Protein AF-A0A524KGW3-F1 (afdb_monomer_lite)

Sequence (129 aa):
MPQEPEKFFSSSSLRAGFALCMALAAAGCMTAKLEETRSLSTQITLDEGVVLLAKPQVEGSTTEDDFLDCVGERMTRQSGIRVHGNNAFQDALFPWFEPSTAPQRAEGVTLLLERELVRQRIEESGVRY

pLDDT: mean 80.19, std 13.13, range [37.78, 93.94]

Radius of gyration: 28.84 Å; chains: 1; bounding box: 94×55×36 Å

Foldseek 3Di:
DDDDDDDCPDPVVVVVVVVVVVVVVVVPDDDDDDDDDDDDPDDADLLAAAEDEDQQDPDDDPVVQVVRVVVQVVCCVPVVHHYDRHVVLPVLQPPCCPSVRRDNDPVSVVVVCPDPVNVVSCVVVRYDD

Secondary structure (DSSP, 8-state):
---PPP----HHHHHHHHHHHHHHHHTT--PPP--------PPPPTT-EEE-PPPP-SS--THHHHHHHHHHHHHHHHH--EEE-HHHHHHHTTTTTSTTTS-SSHHHHHHHHTSHHHHHHHHHHTB--

Structure (mmCIF, N/CA/C/O backbone):
data_AF-A0A524KGW3-F1
#
_entry.id   AF-A0A524KGW3-F1
#
loop_
_atom_site.group_PDB
_atom_site.id
_atom_site.type_symbol
_atom_site.label_atom_id
_atom_site.label_alt_id
_atom_site.label_comp_id
_atom_site.label_asym_id
_atom_site.label_entity_id
_atom_site.label_seq_id
_atom_site.pdbx_PDB_ins_code
_atom_site.Cartn_x
_atom_site.Cartn_y
_atom_site.Cartn_z
_atom_site.occupancy
_atom_site.B_iso_or_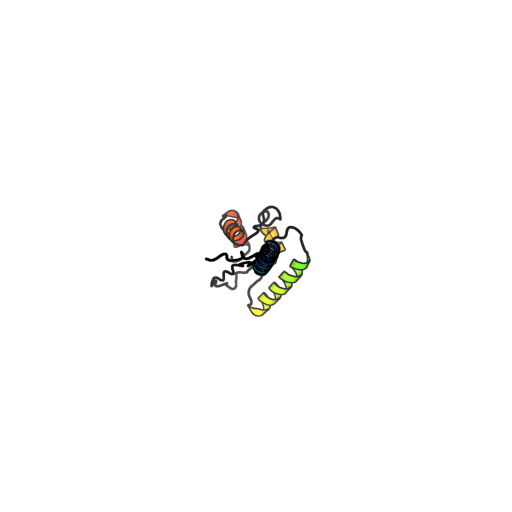equiv
_atom_site.auth_seq_id
_atom_site.auth_comp_id
_atom_site.auth_asym_id
_atom_site.auth_atom_id
_atom_site.pdbx_PDB_model_num
ATOM 1 N N . MET A 1 1 ? 79.164 40.312 -12.160 1.00 37.78 1 MET A N 1
ATOM 2 C CA . MET A 1 1 ? 77.929 40.317 -12.972 1.00 37.78 1 MET A CA 1
ATOM 3 C C . MET A 1 1 ? 77.373 38.898 -13.001 1.00 37.78 1 MET A C 1
ATOM 5 O O . MET A 1 1 ? 78.188 37.984 -13.042 1.00 37.78 1 MET A O 1
ATOM 9 N N . PRO A 1 2 ? 76.050 38.721 -12.865 1.00 47.31 2 PRO A N 1
ATOM 10 C CA . PRO A 1 2 ? 75.408 37.458 -12.501 1.00 47.31 2 PRO A CA 1
ATOM 11 C C . PRO A 1 2 ? 74.967 36.664 -13.736 1.00 47.31 2 PRO A C 1
ATOM 13 O O . PRO A 1 2 ? 74.608 37.280 -14.733 1.00 47.31 2 PRO A O 1
ATOM 16 N N . GLN A 1 3 ? 74.922 35.333 -13.643 1.00 45.31 3 GLN A N 1
ATOM 17 C CA . GLN A 1 3 ? 73.970 34.492 -14.384 1.00 45.31 3 GLN A CA 1
ATOM 18 C C . GLN A 1 3 ? 73.589 33.298 -13.492 1.00 45.31 3 GLN A C 1
ATOM 20 O O . GLN A 1 3 ? 74.451 32.514 -13.097 1.00 45.31 3 GLN A O 1
ATOM 25 N N . GLU A 1 4 ? 72.312 33.225 -13.109 1.00 53.88 4 GLU A N 1
ATOM 26 C CA . GLU A 1 4 ? 71.701 32.101 -12.386 1.00 53.88 4 GLU A CA 1
ATOM 27 C C . GLU A 1 4 ? 71.504 30.905 -13.333 1.00 53.88 4 GLU A C 1
ATOM 29 O O . GLU A 1 4 ? 71.068 31.116 -14.466 1.00 53.88 4 GLU A O 1
ATOM 34 N N . PRO A 1 5 ? 71.738 29.651 -12.909 1.00 50.66 5 PRO A N 1
ATOM 35 C CA . PRO A 1 5 ? 71.251 28.503 -13.654 1.00 50.66 5 PRO A CA 1
ATOM 36 C C . PRO A 1 5 ? 69.802 28.184 -13.266 1.00 50.66 5 PRO A C 1
ATOM 38 O O . PRO A 1 5 ? 69.460 27.948 -12.105 1.00 50.66 5 PRO A O 1
ATOM 41 N N . GLU A 1 6 ? 68.962 28.196 -14.294 1.00 55.56 6 GLU A N 1
ATOM 42 C CA . GLU A 1 6 ? 67.520 28.019 -14.261 1.00 55.56 6 GLU A CA 1
ATOM 43 C C . GLU A 1 6 ? 67.078 26.665 -13.685 1.00 55.56 6 GLU A C 1
ATOM 45 O O . GLU A 1 6 ? 67.678 25.610 -13.901 1.00 55.56 6 GLU A O 1
ATOM 50 N N . LYS A 1 7 ? 65.974 26.703 -12.935 1.00 47.75 7 LYS A N 1
ATOM 51 C CA . LYS A 1 7 ? 65.371 25.557 -12.252 1.00 47.75 7 LYS A CA 1
ATOM 52 C C . LYS A 1 7 ? 64.764 24.589 -13.272 1.00 47.75 7 LYS A C 1
ATOM 54 O O . LYS A 1 7 ? 63.658 24.804 -13.761 1.00 47.75 7 LYS A O 1
ATOM 59 N N . PHE A 1 8 ? 65.449 23.478 -13.531 1.00 51.81 8 PHE A N 1
ATOM 60 C CA . PHE A 1 8 ? 64.933 22.327 -14.279 1.00 51.81 8 PHE A CA 1
ATOM 61 C C . PHE A 1 8 ? 63.897 21.558 -13.432 1.00 51.81 8 PHE A C 1
ATOM 63 O O . PHE A 1 8 ? 64.157 20.464 -12.930 1.00 51.81 8 PHE A O 1
ATOM 70 N N . PHE A 1 9 ? 62.718 22.143 -13.195 1.00 56.62 9 PHE A N 1
ATOM 71 C CA . PHE A 1 9 ? 61.612 21.425 -12.558 1.00 56.62 9 PHE A CA 1
ATOM 72 C C . PHE A 1 9 ? 60.913 20.558 -13.616 1.00 56.62 9 PHE A C 1
ATOM 74 O O . PHE A 1 9 ? 60.144 21.033 -14.449 1.00 56.62 9 PHE A O 1
ATOM 81 N N . SER A 1 10 ? 61.272 19.274 -13.616 1.00 60.44 10 SER A N 1
ATOM 82 C CA . SER A 1 10 ? 60.864 18.255 -14.584 1.00 60.44 10 SER A CA 1
ATOM 83 C C . SER A 1 10 ? 59.337 18.128 -14.722 1.00 60.44 10 SER A C 1
ATOM 85 O O . SER A 1 10 ? 58.632 17.786 -13.772 1.00 60.44 10 SER A O 1
ATOM 87 N N . SER A 1 11 ? 58.835 18.325 -15.948 1.00 62.25 11 SER A N 1
ATOM 88 C CA . SER A 1 11 ? 57.434 18.125 -16.380 1.00 62.25 11 SER A CA 1
ATOM 89 C C . SER A 1 11 ? 56.838 16.766 -15.960 1.00 62.25 11 SER A C 1
ATOM 91 O O . SER A 1 11 ? 55.638 16.651 -15.697 1.00 62.25 11 SER A O 1
ATOM 93 N N . SER A 1 12 ? 57.680 15.735 -15.815 1.00 61.28 12 SER A N 1
ATOM 94 C CA . SER A 1 12 ? 57.264 14.398 -15.375 1.00 61.28 12 SER A CA 1
ATOM 95 C C . SER A 1 12 ? 56.779 14.372 -13.921 1.00 61.28 12 SER A C 1
ATOM 97 O O . SER A 1 12 ? 55.814 13.674 -13.608 1.00 61.28 12 SER A O 1
ATOM 99 N N . SER A 1 13 ? 57.403 15.157 -13.038 1.00 66.50 13 SER A N 1
ATOM 100 C CA . SER A 1 13 ? 57.016 15.241 -11.624 1.00 66.50 13 SER A CA 1
ATOM 101 C C . SER A 1 13 ? 55.699 16.003 -11.440 1.00 66.50 13 SER A C 1
ATOM 103 O O . SER A 1 13 ? 54.913 15.659 -10.559 1.00 66.50 13 SER A O 1
ATOM 105 N N . LEU A 1 14 ? 55.405 16.976 -12.317 1.00 70.56 14 LEU A N 1
ATOM 106 C CA . LEU A 1 14 ? 54.107 17.669 -12.350 1.00 70.56 14 LEU A CA 1
ATOM 107 C C . LEU A 1 14 ? 52.963 16.728 -12.741 1.00 70.56 14 LEU A C 1
ATOM 109 O O . LEU A 1 14 ? 51.906 16.751 -12.115 1.00 70.56 14 LEU A O 1
ATOM 113 N N . ARG A 1 15 ? 53.169 15.888 -13.764 1.00 78.19 15 ARG A N 1
ATOM 114 C CA . ARG A 1 15 ? 52.155 14.929 -14.234 1.00 78.19 15 ARG A CA 1
ATOM 115 C C . ARG A 1 15 ? 51.832 13.866 -13.186 1.00 78.19 15 ARG A C 1
ATOM 117 O O . ARG A 1 15 ? 50.659 13.571 -12.970 1.00 78.19 15 ARG A O 1
ATOM 124 N N . ALA A 1 16 ? 52.854 13.332 -12.516 1.00 80.25 16 ALA A N 1
ATOM 125 C CA . ALA A 1 16 ? 52.674 12.352 -11.446 1.00 80.25 16 ALA A CA 1
ATOM 126 C C . ALA A 1 16 ? 51.936 12.949 -10.235 1.00 80.25 16 ALA A C 1
ATOM 128 O O . ALA A 1 16 ? 51.012 12.327 -9.712 1.00 80.25 16 ALA A O 1
ATOM 129 N N . GLY A 1 17 ? 52.285 14.179 -9.835 1.00 85.50 17 GLY A N 1
ATOM 130 C CA . GLY A 1 17 ? 51.585 14.890 -8.763 1.00 85.50 17 GLY A CA 1
ATOM 131 C C . GLY A 1 17 ? 50.116 15.163 -9.096 1.00 85.50 17 GLY A C 1
ATOM 132 O O . GLY A 1 17 ? 49.241 14.915 -8.271 1.00 85.50 17 GLY A O 1
ATOM 133 N N . PHE A 1 18 ? 49.826 15.598 -10.325 1.00 86.50 18 PHE A N 1
ATOM 134 C CA . PHE A 1 18 ? 48.453 15.848 -10.768 1.00 86.50 18 PHE A CA 1
ATOM 135 C C . PHE A 1 18 ? 47.599 14.570 -10.786 1.00 86.50 18 PHE A C 1
ATOM 137 O O . PHE A 1 18 ? 46.468 14.583 -10.303 1.00 86.50 18 PHE A O 1
ATOM 144 N N . ALA A 1 19 ? 48.149 13.454 -11.276 1.00 86.75 19 ALA A N 1
ATOM 145 C CA . ALA A 1 19 ? 47.455 12.167 -11.284 1.00 86.75 19 ALA A CA 1
ATOM 146 C C . ALA A 1 19 ? 47.145 11.663 -9.863 1.00 86.75 19 ALA A C 1
ATOM 148 O O . ALA A 1 19 ? 46.036 11.195 -9.604 1.00 86.75 19 ALA A O 1
ATOM 149 N N . LEU A 1 20 ? 48.090 11.810 -8.928 1.00 88.38 20 LEU A N 1
ATOM 150 C CA . LEU A 1 20 ? 47.894 11.417 -7.531 1.00 88.38 20 LEU A CA 1
ATOM 151 C C . LEU A 1 20 ? 46.825 12.275 -6.839 1.00 88.38 20 LEU A C 1
ATOM 153 O O . LEU A 1 20 ? 45.955 11.737 -6.156 1.00 88.38 20 LEU A O 1
ATOM 157 N N . CYS A 1 21 ? 46.840 13.593 -7.057 1.00 86.06 21 CYS A N 1
ATOM 158 C CA . CYS A 1 21 ? 45.805 14.494 -6.544 1.00 86.06 21 CYS A CA 1
ATOM 159 C C . CYS A 1 21 ? 44.416 14.158 -7.104 1.00 86.06 21 CYS A C 1
ATOM 161 O O . CYS A 1 21 ? 43.438 14.169 -6.362 1.00 86.06 21 CYS A O 1
ATOM 163 N N . MET A 1 22 ? 44.320 13.825 -8.394 1.00 86.31 22 MET A N 1
ATOM 164 C CA . MET A 1 22 ? 43.055 13.440 -9.021 1.00 86.31 22 MET A CA 1
ATOM 165 C C . MET A 1 22 ? 42.520 12.111 -8.461 1.00 86.31 22 MET A C 1
ATOM 167 O O . MET A 1 22 ? 41.323 11.997 -8.202 1.00 86.31 22 MET A O 1
ATOM 171 N N . ALA A 1 23 ? 43.396 11.135 -8.200 1.00 85.31 23 ALA A N 1
ATOM 172 C CA . ALA A 1 23 ? 43.018 9.873 -7.561 1.00 85.31 23 ALA A CA 1
ATOM 173 C C . ALA A 1 23 ? 42.530 10.073 -6.113 1.00 85.31 23 ALA A C 1
ATOM 175 O O . ALA A 1 23 ? 41.515 9.501 -5.719 1.00 85.31 23 ALA A O 1
ATOM 176 N N . LEU A 1 24 ? 43.206 10.932 -5.341 1.00 85.81 24 LEU A N 1
ATOM 177 C CA . LEU A 1 24 ? 42.793 11.297 -3.980 1.00 85.81 24 LEU A CA 1
ATOM 178 C C . LEU A 1 24 ? 41.446 12.036 -3.963 1.00 85.81 24 LEU A C 1
ATOM 180 O O . LEU A 1 24 ? 40.626 11.781 -3.086 1.00 85.81 24 LEU A O 1
ATOM 184 N N . ALA A 1 25 ? 41.187 12.904 -4.945 1.00 83.81 25 ALA A N 1
ATOM 185 C CA . ALA A 1 25 ? 39.908 13.603 -5.072 1.00 83.81 25 ALA A CA 1
ATOM 186 C C . ALA A 1 25 ? 38.745 12.659 -5.438 1.00 83.81 25 ALA A C 1
ATOM 188 O O . ALA A 1 25 ? 37.623 12.857 -4.974 1.00 83.81 25 ALA A O 1
ATOM 189 N N . ALA A 1 26 ? 39.000 11.614 -6.233 1.00 81.88 26 ALA A N 1
ATOM 190 C CA . ALA A 1 26 ? 37.981 10.637 -6.624 1.00 81.88 26 ALA A CA 1
ATOM 191 C C . ALA A 1 26 ? 37.608 9.650 -5.498 1.00 81.88 26 ALA A C 1
ATOM 193 O O . ALA A 1 26 ? 36.493 9.127 -5.492 1.00 81.88 26 ALA A O 1
ATOM 194 N N . ALA A 1 27 ? 38.494 9.427 -4.520 1.00 82.19 27 ALA A N 1
ATOM 195 C CA . ALA A 1 27 ? 38.264 8.496 -3.409 1.00 82.19 27 ALA A CA 1
ATOM 196 C C . ALA A 1 27 ? 37.158 8.937 -2.421 1.00 82.19 27 ALA A C 1
ATOM 198 O O . ALA A 1 27 ? 36.774 8.159 -1.553 1.00 82.19 27 ALA A O 1
ATOM 199 N N . GLY A 1 28 ? 36.639 10.166 -2.543 1.00 79.56 28 GLY A N 1
ATOM 200 C CA . GLY A 1 28 ? 35.611 10.731 -1.660 1.00 79.56 28 GLY A CA 1
ATOM 201 C C . GLY A 1 28 ? 34.168 10.677 -2.182 1.00 79.56 28 GLY A C 1
ATOM 202 O O . GLY A 1 28 ? 33.294 11.279 -1.562 1.00 79.56 28 GLY A O 1
ATOM 203 N N . CYS A 1 29 ? 33.886 10.020 -3.313 1.00 83.00 29 CYS A N 1
ATOM 204 C CA . CYS A 1 29 ? 32.513 9.929 -3.825 1.00 83.00 29 CYS A CA 1
ATOM 205 C C . CYS A 1 29 ? 31.613 9.121 -2.873 1.00 83.00 29 CYS A C 1
ATOM 207 O O . CYS A 1 29 ? 31.730 7.902 -2.779 1.00 83.00 29 CYS A O 1
ATOM 209 N N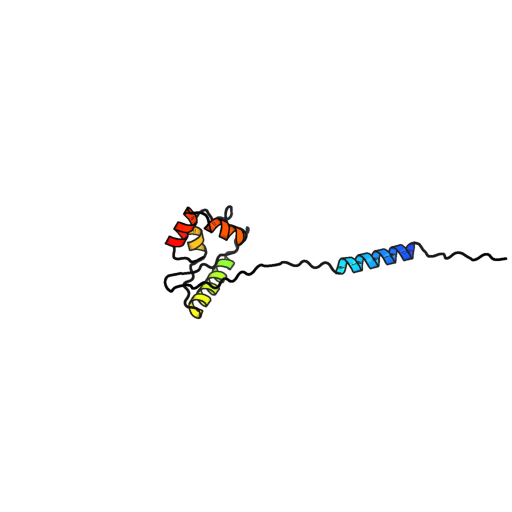 . MET A 1 30 ? 30.676 9.799 -2.205 1.00 84.06 30 MET A N 1
ATOM 210 C CA . MET A 1 30 ? 29.613 9.183 -1.410 1.00 84.06 30 MET A CA 1
ATOM 211 C C . MET A 1 30 ? 28.278 9.340 -2.141 1.00 84.06 30 MET A C 1
ATOM 213 O O . MET A 1 30 ? 27.905 10.450 -2.517 1.00 84.06 30 MET A O 1
ATOM 217 N N . THR A 1 31 ? 27.532 8.245 -2.312 1.00 84.31 31 THR A N 1
ATOM 218 C CA . THR A 1 31 ? 26.122 8.317 -2.715 1.00 84.31 31 THR A CA 1
ATOM 219 C C . THR A 1 31 ? 25.268 8.265 -1.451 1.00 84.31 31 THR A C 1
ATOM 221 O O . THR A 1 31 ? 25.325 7.296 -0.698 1.00 84.31 31 THR A O 1
ATOM 224 N N . ALA A 1 32 ? 24.487 9.311 -1.195 1.00 81.12 32 ALA A N 1
ATOM 225 C CA . ALA A 1 32 ? 23.473 9.292 -0.148 1.00 81.12 32 ALA A CA 1
ATOM 226 C C . ALA A 1 32 ? 22.113 8.988 -0.787 1.00 81.12 32 ALA A C 1
ATOM 228 O O . ALA A 1 32 ? 21.737 9.603 -1.787 1.00 81.12 32 ALA A O 1
ATOM 229 N N . LYS A 1 33 ? 21.381 8.025 -0.227 1.00 77.00 33 LYS A N 1
ATOM 230 C CA . LYS A 1 33 ? 19.957 7.826 -0.507 1.00 77.00 33 LYS A CA 1
ATOM 231 C C . LYS A 1 33 ? 19.197 8.418 0.674 1.00 77.00 33 LYS A C 1
ATOM 233 O O . LYS A 1 33 ? 19.454 8.033 1.809 1.00 77.00 33 LYS A O 1
ATOM 238 N N . LEU A 1 34 ? 18.329 9.390 0.408 1.00 74.12 34 LEU A N 1
ATOM 239 C CA . LEU A 1 34 ? 17.435 9.946 1.417 1.00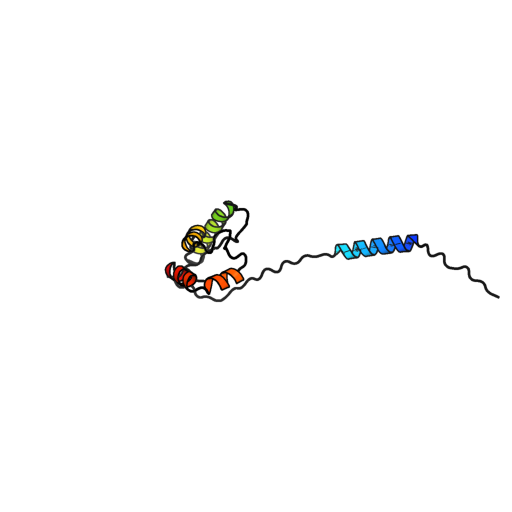 74.12 34 LEU A CA 1
ATOM 240 C C . LEU A 1 34 ? 16.101 9.210 1.297 1.00 74.12 34 LEU A C 1
ATOM 242 O O . LEU A 1 34 ? 15.426 9.337 0.276 1.00 74.12 34 LEU A O 1
ATOM 246 N N . GLU A 1 35 ? 15.764 8.412 2.304 1.00 68.50 35 GLU A N 1
ATOM 247 C CA . GLU A 1 35 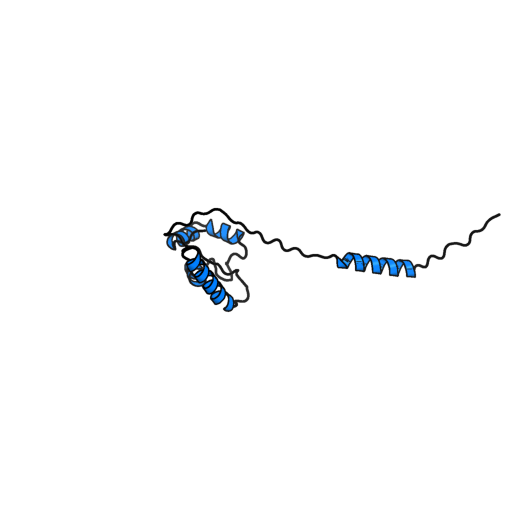? 14.432 7.825 2.445 1.00 68.50 35 GLU A CA 1
ATOM 248 C C . GLU A 1 35 ? 13.609 8.717 3.375 1.00 68.50 35 GLU A C 1
ATOM 250 O O . GLU A 1 35 ? 14.051 9.077 4.467 1.00 68.50 35 GLU A O 1
ATOM 255 N N . GLU A 1 36 ? 12.432 9.129 2.914 1.00 70.44 36 GLU A N 1
ATOM 256 C CA . GLU A 1 36 ? 11.531 9.973 3.689 1.00 70.44 36 GLU A CA 1
ATOM 257 C C . GLU A 1 36 ? 10.572 9.093 4.497 1.00 70.44 36 GLU A C 1
ATOM 259 O O . GLU A 1 36 ? 9.707 8.421 3.937 1.00 70.44 36 GLU A O 1
ATOM 264 N N . THR A 1 37 ? 10.703 9.118 5.824 1.00 68.94 37 THR A N 1
ATOM 265 C CA . THR A 1 37 ? 9.726 8.511 6.736 1.00 68.94 37 THR A CA 1
ATOM 266 C C . THR A 1 37 ? 8.757 9.586 7.205 1.00 68.94 37 THR A C 1
ATOM 268 O O . THR A 1 37 ? 9.149 10.502 7.929 1.00 68.94 37 THR A O 1
ATOM 271 N N . ARG A 1 38 ? 7.477 9.467 6.838 1.00 62.59 38 ARG A N 1
ATOM 272 C CA . ARG A 1 38 ? 6.402 10.283 7.416 1.00 62.59 38 ARG A CA 1
ATOM 273 C C . ARG A 1 38 ? 5.608 9.464 8.421 1.00 62.59 38 ARG A C 1
ATOM 275 O O . ARG A 1 38 ? 4.962 8.491 8.051 1.00 62.59 38 ARG A O 1
ATOM 282 N N . SER A 1 39 ? 5.627 9.884 9.681 1.00 60.97 39 SER A N 1
ATOM 283 C CA . SER A 1 39 ? 4.709 9.402 10.710 1.00 60.97 39 SER A CA 1
ATOM 284 C C . SER A 1 39 ? 3.734 10.521 11.067 1.00 60.97 39 SER A C 1
ATOM 286 O O . SER A 1 39 ? 4.120 11.592 11.531 1.00 60.97 39 SER A O 1
ATOM 288 N N . LEU A 1 40 ? 2.451 10.285 10.812 1.00 65.19 40 LEU A N 1
ATOM 289 C CA . LEU A 1 40 ? 1.365 11.143 11.275 1.00 65.19 40 LEU A CA 1
ATOM 290 C C . LEU A 1 40 ? 0.754 10.492 12.516 1.00 65.19 40 LEU A C 1
ATOM 292 O O . LEU A 1 40 ? 0.597 9.273 12.566 1.00 65.19 40 LEU A O 1
ATOM 296 N N . SER A 1 41 ? 0.415 11.290 13.530 1.00 57.84 41 SER A N 1
ATOM 297 C CA . SER A 1 41 ? -0.364 10.805 14.669 1.00 57.84 41 SER A CA 1
ATOM 298 C C . SER A 1 41 ? -1.801 10.565 14.208 1.00 57.84 41 SER A C 1
ATOM 300 O O . SER A 1 41 ? -2.619 11.486 14.213 1.00 57.84 41 SER A O 1
ATOM 302 N N . THR A 1 42 ? -2.099 9.348 13.763 1.00 63.88 42 THR A N 1
ATOM 303 C CA . THR A 1 42 ? -3.464 8.919 13.450 1.00 63.88 42 THR A CA 1
ATOM 304 C C . THR A 1 42 ? -3.996 8.099 14.625 1.00 63.88 42 THR A C 1
ATOM 306 O O . THR A 1 42 ? -3.248 7.383 15.293 1.00 63.88 42 THR A O 1
ATOM 309 N N . GLN A 1 43 ? -5.280 8.256 14.941 1.00 71.44 43 GLN A N 1
ATOM 310 C CA . GLN A 1 43 ? -5.971 7.347 15.852 1.00 71.44 43 GLN A CA 1
ATOM 311 C C . GLN A 1 43 ? -6.670 6.310 14.981 1.00 71.44 43 GLN A C 1
ATOM 313 O O . GLN A 1 43 ? -7.482 6.690 14.145 1.00 71.44 43 GLN A O 1
ATOM 318 N N . ILE A 1 44 ? -6.312 5.039 15.157 1.00 76.38 44 ILE A N 1
ATOM 319 C CA . ILE A 1 44 ? -6.973 3.905 14.507 1.00 76.38 44 ILE A CA 1
ATOM 320 C C . ILE A 1 44 ? -8.020 3.392 15.492 1.00 76.38 44 ILE A C 1
ATOM 322 O O . ILE A 1 44 ? -7.675 3.010 16.616 1.00 76.38 44 ILE A O 1
ATOM 326 N N . THR A 1 45 ? -9.293 3.439 15.108 1.00 78.88 45 THR A N 1
ATOM 327 C CA . THR A 1 45 ? -10.381 2.891 15.928 1.00 78.88 45 THR A CA 1
ATOM 328 C C . THR A 1 45 ? -10.459 1.366 15.795 1.00 78.88 45 THR A C 1
ATOM 330 O O . THR A 1 45 ? -9.824 0.761 14.937 1.00 78.88 45 THR A O 1
ATOM 333 N N . LEU A 1 46 ? -11.222 0.703 16.672 1.00 75.56 46 LEU A N 1
ATOM 334 C CA . LEU A 1 46 ? -11.326 -0.769 16.705 1.00 75.56 46 LEU A CA 1
ATOM 335 C C . LEU A 1 46 ? -11.955 -1.377 15.436 1.00 75.56 46 LEU A C 1
ATOM 337 O O . LEU A 1 46 ? -11.782 -2.566 15.160 1.00 75.56 46 LEU A O 1
ATOM 341 N N . ASP A 1 47 ? -12.734 -0.589 14.701 1.00 80.56 47 ASP A N 1
ATOM 342 C CA . ASP A 1 47 ? -13.374 -0.973 13.447 1.00 80.56 47 ASP A CA 1
ATOM 343 C C . ASP A 1 47 ? -12.472 -0.767 12.220 1.00 80.56 47 ASP A C 1
ATOM 345 O O . ASP A 1 47 ? -12.675 -1.450 11.214 1.00 80.56 47 ASP A O 1
ATOM 349 N N . GLU A 1 48 ? -11.443 0.072 12.337 1.00 83.81 48 GLU A N 1
ATOM 350 C CA . GLU A 1 48 ? -10.508 0.420 11.271 1.00 83.81 48 GLU A CA 1
ATOM 351 C C . GLU A 1 48 ? -9.313 -0.552 11.218 1.00 83.81 48 GLU A C 1
ATOM 353 O O . GLU A 1 48 ? -8.831 -1.066 12.232 1.00 83.81 48 GLU A O 1
ATOM 358 N N . GLY A 1 49 ? -8.823 -0.820 10.008 1.00 88.94 49 GLY A N 1
ATOM 359 C CA . GLY A 1 49 ? -7.642 -1.648 9.765 1.00 88.94 49 GLY A CA 1
ATOM 360 C C . GLY A 1 49 ? -6.584 -0.937 8.929 1.00 88.94 49 GLY A C 1
ATOM 361 O O . GLY A 1 49 ? -6.844 0.089 8.308 1.00 88.94 49 GLY A O 1
ATOM 362 N N . VAL A 1 50 ? -5.378 -1.495 8.895 1.00 90.75 50 VAL A N 1
ATOM 363 C CA . VAL A 1 50 ? -4.270 -1.017 8.048 1.00 90.75 50 VAL A CA 1
ATOM 364 C C . VAL A 1 50 ? -3.865 -2.092 7.052 1.00 90.75 50 VAL A C 1
ATOM 366 O O . VAL A 1 50 ? -4.122 -3.272 7.275 1.00 90.75 50 VAL A O 1
ATOM 369 N N . VAL A 1 51 ? -3.188 -1.706 5.974 1.00 90.31 51 VAL A N 1
ATOM 370 C CA . VAL A 1 51 ? -2.593 -2.640 5.009 1.00 90.31 51 VAL A CA 1
ATOM 371 C C . VAL A 1 51 ? -1.081 -2.438 4.944 1.00 90.31 51 VAL A C 1
ATOM 373 O O . VAL A 1 51 ? -0.590 -1.309 4.926 1.00 90.31 51 VAL A O 1
ATOM 376 N N . LEU A 1 52 ? -0.337 -3.544 4.913 1.00 88.88 52 LEU A N 1
ATOM 377 C CA . LEU A 1 52 ? 1.094 -3.550 4.621 1.00 88.88 52 LEU A CA 1
ATOM 378 C C . LEU A 1 52 ? 1.268 -3.770 3.117 1.00 88.88 52 LEU A C 1
ATOM 380 O O . LEU A 1 52 ? 1.043 -4.874 2.631 1.00 88.88 52 LEU A O 1
ATOM 384 N N . LEU A 1 53 ? 1.632 -2.718 2.383 1.00 86.69 53 LEU A N 1
ATOM 385 C CA . LEU A 1 53 ? 1.818 -2.801 0.935 1.00 86.69 53 LEU A CA 1
ATOM 386 C C . LEU A 1 53 ? 3.247 -3.208 0.587 1.00 86.69 53 LEU A C 1
ATOM 388 O O . LEU A 1 53 ? 4.207 -2.559 1.015 1.00 86.69 53 LEU A O 1
ATOM 392 N N . ALA A 1 54 ? 3.381 -4.233 -0.253 1.00 84.25 54 ALA A N 1
ATOM 393 C CA . ALA A 1 54 ? 4.645 -4.517 -0.917 1.00 84.25 54 ALA A CA 1
ATOM 394 C C . ALA A 1 54 ? 5.043 -3.321 -1.792 1.00 84.25 54 ALA A C 1
ATOM 396 O O . ALA A 1 54 ? 4.215 -2.744 -2.505 1.00 84.25 54 ALA A O 1
ATOM 397 N N . LYS A 1 55 ? 6.329 -2.960 -1.788 1.00 79.31 55 LYS A N 1
ATOM 398 C CA . LYS A 1 55 ? 6.845 -2.023 -2.788 1.00 79.31 55 LYS A CA 1
ATOM 399 C C . LYS A 1 55 ? 6.756 -2.708 -4.157 1.00 79.31 55 LYS A C 1
ATOM 401 O O . LYS A 1 55 ? 7.352 -3.774 -4.293 1.00 79.31 55 LYS A O 1
ATOM 406 N N . PRO A 1 56 ? 6.112 -2.107 -5.174 1.00 72.06 56 PRO A N 1
ATOM 407 C CA . PRO A 1 56 ? 6.054 -2.715 -6.498 1.00 72.06 56 PRO A CA 1
ATOM 408 C C . PRO A 1 56 ? 7.473 -2.943 -7.040 1.00 72.06 56 PRO A C 1
ATOM 410 O O . PRO A 1 56 ? 8.247 -1.993 -7.174 1.00 72.06 56 PRO A O 1
ATOM 413 N N . GLN A 1 57 ? 7.828 -4.201 -7.304 1.00 65.19 57 GLN A N 1
ATOM 414 C CA . GLN A 1 57 ? 9.055 -4.590 -8.000 1.00 65.19 57 GLN A CA 1
ATOM 415 C C . GLN A 1 57 ? 8.684 -5.134 -9.377 1.00 65.19 57 GLN A C 1
ATOM 417 O O . GLN A 1 57 ? 7.643 -5.763 -9.550 1.00 65.19 57 GLN A O 1
ATOM 422 N N . VAL A 1 58 ? 9.540 -4.890 -10.369 1.00 58.06 58 VAL A N 1
ATOM 423 C CA . VAL A 1 58 ? 9.336 -5.395 -11.740 1.00 58.06 58 VAL A CA 1
ATOM 424 C C . VAL A 1 58 ? 9.564 -6.910 -11.822 1.00 58.06 58 VAL A C 1
ATOM 426 O O . VAL A 1 58 ? 9.053 -7.563 -12.726 1.00 58.06 58 VAL A O 1
ATOM 429 N N . GLU A 1 59 ? 10.304 -7.468 -10.862 1.00 56.16 59 GLU A N 1
ATOM 430 C CA . GLU A 1 59 ? 10.532 -8.900 -10.708 1.00 56.16 59 GLU A CA 1
ATOM 431 C C . GLU A 1 59 ? 9.854 -9.348 -9.411 1.00 56.16 59 GLU A C 1
ATOM 433 O O . GLU A 1 59 ? 10.263 -8.963 -8.318 1.00 56.16 59 GLU A O 1
ATOM 438 N N . GLY A 1 60 ? 8.753 -10.088 -9.545 1.00 52.38 60 GLY A N 1
ATOM 439 C CA . GLY A 1 60 ? 7.963 -10.564 -8.416 1.00 52.38 60 GLY A CA 1
ATOM 440 C C . GLY A 1 60 ? 8.711 -11.638 -7.637 1.00 52.38 60 GLY A C 1
ATOM 441 O O . GLY A 1 60 ? 8.852 -12.765 -8.109 1.00 52.38 60 GLY A O 1
ATOM 442 N N . SER A 1 61 ? 9.176 -11.311 -6.438 1.00 52.84 61 SER A N 1
ATOM 443 C CA . SER A 1 61 ? 9.614 -12.311 -5.473 1.00 52.84 61 SER A CA 1
ATOM 444 C C . SER A 1 61 ? 8.444 -12.685 -4.572 1.00 52.84 61 SER A C 1
ATOM 446 O O . SER A 1 61 ? 8.001 -11.908 -3.736 1.00 52.84 61 SER A O 1
ATOM 448 N N . THR A 1 62 ? 7.964 -13.921 -4.710 1.00 58.59 62 THR A N 1
ATOM 449 C CA . THR A 1 62 ? 6.960 -14.539 -3.824 1.00 58.59 62 THR A CA 1
ATOM 450 C C . THR A 1 62 ? 7.392 -14.530 -2.349 1.00 58.59 62 THR A C 1
ATOM 452 O O . THR A 1 62 ? 6.560 -14.603 -1.455 1.00 58.59 62 THR A O 1
ATOM 455 N N . THR A 1 63 ? 8.699 -14.421 -2.086 1.00 62.25 63 THR A N 1
ATOM 456 C CA . THR A 1 63 ? 9.289 -14.319 -0.743 1.00 62.25 63 THR A CA 1
ATOM 457 C C . THR A 1 63 ? 8.801 -13.094 0.038 1.00 62.25 63 THR A C 1
ATOM 459 O O . THR A 1 63 ? 8.815 -13.114 1.269 1.00 62.25 63 THR A O 1
ATOM 462 N N . GLU A 1 64 ? 8.367 -12.031 -0.645 1.00 75.81 64 GLU A N 1
ATOM 463 C CA . GLU A 1 64 ? 7.849 -10.835 0.019 1.00 75.81 64 GLU A CA 1
ATOM 464 C C . GLU A 1 64 ? 6.517 -11.098 0.737 1.00 75.81 64 GLU A C 1
ATOM 466 O O . GLU A 1 64 ? 6.292 -10.509 1.793 1.00 75.81 64 GLU A O 1
ATOM 471 N N . ASP A 1 65 ? 5.671 -12.004 0.236 1.00 81.94 65 ASP A N 1
ATOM 472 C CA . ASP A 1 65 ? 4.348 -12.265 0.821 1.00 81.94 65 ASP A CA 1
ATOM 473 C C . ASP A 1 65 ? 4.466 -12.892 2.218 1.00 81.94 65 ASP A C 1
ATOM 475 O O . ASP A 1 65 ? 3.917 -12.362 3.184 1.00 81.94 65 ASP A O 1
ATOM 479 N N . ASP A 1 66 ? 5.285 -13.941 2.362 1.00 85.62 66 ASP A N 1
ATOM 480 C CA . ASP A 1 66 ? 5.547 -14.592 3.656 1.00 85.62 66 ASP A CA 1
ATOM 481 C C . ASP A 1 66 ? 6.145 -13.610 4.682 1.00 85.62 66 ASP A C 1
ATOM 483 O O . ASP A 1 66 ? 5.879 -13.681 5.890 1.00 85.62 66 ASP A O 1
ATOM 487 N N . P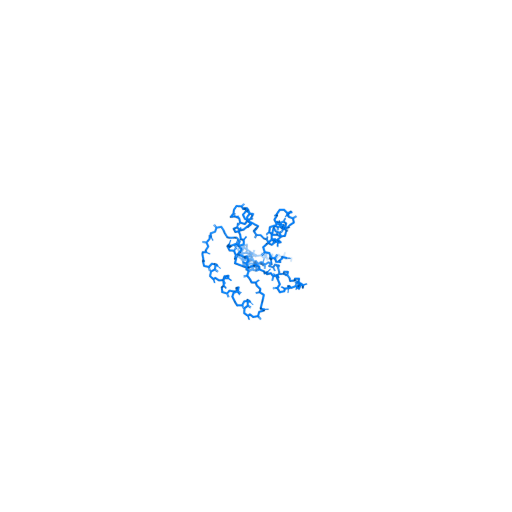HE A 1 67 ? 6.977 -12.674 4.212 1.00 88.75 67 PHE A N 1
ATOM 488 C CA . PHE A 1 67 ? 7.544 -11.629 5.057 1.00 88.75 67 PHE A CA 1
ATOM 489 C C . PHE A 1 67 ? 6.466 -10.653 5.543 1.00 88.75 67 PHE A C 1
ATOM 491 O O . PHE A 1 67 ? 6.410 -10.359 6.743 1.00 88.75 67 PHE A O 1
ATOM 498 N N . LEU A 1 68 ? 5.603 -10.170 4.644 1.00 89.38 68 LEU A N 1
ATOM 499 C CA . LEU A 1 68 ? 4.505 -9.268 4.992 1.00 89.38 68 LEU A CA 1
ATOM 500 C C . LEU A 1 68 ? 3.513 -9.931 5.950 1.00 89.38 68 LEU A C 1
ATOM 502 O O . LEU A 1 68 ? 3.112 -9.295 6.927 1.00 89.38 68 LEU A O 1
ATOM 506 N N . ASP A 1 69 ? 3.192 -11.206 5.739 1.00 89.50 69 ASP A N 1
ATOM 507 C CA . ASP A 1 69 ? 2.318 -11.980 6.621 1.00 89.50 69 ASP A CA 1
ATOM 508 C C . ASP A 1 69 ? 2.912 -12.106 8.028 1.00 89.50 69 ASP A C 1
ATOM 510 O O . ASP A 1 69 ? 2.241 -11.828 9.027 1.00 89.50 69 ASP A O 1
ATOM 514 N N . CYS A 1 70 ? 4.204 -12.433 8.132 1.00 92.38 70 CYS A N 1
ATOM 515 C CA . CYS A 1 70 ? 4.906 -12.502 9.414 1.00 92.38 70 CYS A CA 1
ATOM 516 C C . CYS A 1 70 ? 4.884 -11.154 10.160 1.00 92.38 70 CYS A C 1
ATOM 518 O O . CYS A 1 70 ? 4.630 -11.107 11.371 1.00 92.38 70 CYS A O 1
ATOM 520 N N . VAL A 1 71 ? 5.129 -10.043 9.454 1.00 92.25 71 VAL A N 1
ATOM 521 C CA . VAL A 1 71 ? 5.080 -8.691 10.035 1.00 92.25 71 VAL A CA 1
ATOM 522 C C . VAL A 1 71 ? 3.656 -8.338 10.468 1.00 92.25 71 VAL A C 1
ATOM 524 O O . VAL A 1 71 ? 3.462 -7.897 11.604 1.00 92.25 71 VAL A O 1
ATOM 527 N N . GLY A 1 72 ? 2.657 -8.585 9.619 1.00 92.38 72 GLY A N 1
ATOM 528 C CA . GLY A 1 72 ? 1.250 -8.309 9.905 1.00 92.38 72 GLY A CA 1
ATOM 529 C C . GLY A 1 72 ? 0.723 -9.093 11.106 1.00 92.38 72 GLY A C 1
ATOM 530 O O . GLY A 1 72 ? 0.060 -8.528 11.982 1.00 92.38 72 GLY A O 1
ATOM 531 N N . GLU A 1 73 ? 1.093 -10.368 11.226 1.00 93.38 73 GLU A N 1
ATOM 532 C CA . GLU A 1 73 ? 0.718 -11.211 12.362 1.00 93.38 73 GLU A CA 1
ATOM 533 C C . GLU A 1 73 ? 1.369 -10.719 13.668 1.00 93.38 73 GLU A C 1
ATOM 535 O O . GLU A 1 73 ? 0.746 -10.709 14.736 1.00 93.38 73 GLU A O 1
ATOM 540 N N . ARG A 1 74 ? 2.631 -10.271 13.613 1.00 93.94 74 ARG A N 1
ATOM 541 C CA . ARG A 1 74 ? 3.298 -9.663 14.776 1.00 93.94 74 ARG A CA 1
ATOM 542 C C . ARG A 1 74 ? 2.660 -8.339 15.182 1.00 93.94 74 ARG A C 1
ATOM 544 O O . ARG A 1 74 ? 2.427 -8.155 16.375 1.00 93.94 74 ARG A O 1
ATOM 551 N N . MET A 1 75 ? 2.343 -7.461 14.231 1.00 91.06 75 MET A N 1
ATOM 552 C CA . MET A 1 75 ? 1.652 -6.198 14.509 1.00 91.06 75 MET A CA 1
ATOM 553 C C . MET A 1 75 ? 0.293 -6.450 15.160 1.00 91.06 75 MET A C 1
ATOM 555 O O . MET A 1 75 ? 0.036 -5.923 16.239 1.00 91.06 75 MET A O 1
ATOM 559 N N . THR A 1 76 ? -0.515 -7.342 14.583 1.00 91.06 76 THR A N 1
ATOM 560 C CA . THR A 1 76 ? -1.829 -7.715 15.127 1.00 91.06 76 THR A CA 1
ATOM 561 C C . THR A 1 76 ? -1.725 -8.184 16.582 1.00 91.06 76 THR A C 1
ATOM 563 O O . THR A 1 76 ? -2.491 -7.741 17.435 1.00 91.06 76 THR A O 1
ATOM 566 N N . ARG A 1 77 ? -0.737 -9.030 16.907 1.00 92.25 77 ARG A N 1
ATOM 567 C CA . ARG A 1 77 ? -0.518 -9.518 18.281 1.00 92.25 77 ARG A CA 1
ATOM 568 C C . ARG A 1 77 ? -0.043 -8.443 19.260 1.00 92.25 77 ARG A C 1
ATOM 570 O O . ARG A 1 77 ? -0.354 -8.539 20.442 1.00 92.25 77 ARG A O 1
ATOM 577 N N . GLN A 1 78 ? 0.750 -7.474 18.804 1.00 90.25 78 GLN A N 1
ATOM 578 C CA . GLN A 1 78 ? 1.384 -6.480 19.677 1.00 90.25 78 GLN A CA 1
ATOM 579 C C . GLN A 1 78 ? 0.525 -5.234 19.903 1.00 90.25 78 GLN A C 1
ATOM 581 O O . GLN A 1 78 ? 0.500 -4.718 21.017 1.00 90.25 78 GLN A O 1
ATOM 586 N N . SER A 1 79 ? -0.156 -4.741 18.867 1.00 86.50 79 SER A N 1
ATOM 587 C CA . SER A 1 79 ? -0.953 -3.511 18.931 1.00 86.50 79 SER A CA 1
ATOM 588 C C . SER A 1 79 ? -2.461 -3.757 18.946 1.00 86.50 79 SER A C 1
ATOM 590 O O . SER A 1 79 ? -3.210 -2.843 19.277 1.00 86.50 79 SER A O 1
ATOM 592 N N . GLY A 1 80 ? -2.921 -4.959 18.579 1.00 86.75 80 GLY A N 1
ATOM 593 C CA . GLY A 1 80 ? -4.345 -5.256 18.394 1.00 86.75 80 GLY A CA 1
ATOM 594 C C . GLY A 1 80 ? -4.952 -4.641 17.127 1.00 86.75 80 GLY A C 1
ATOM 595 O O . GLY A 1 80 ? -6.152 -4.785 16.905 1.00 86.75 80 GLY A O 1
ATOM 596 N N . ILE A 1 81 ? -4.148 -3.967 16.296 1.00 87.88 81 ILE A N 1
ATOM 597 C CA . ILE A 1 81 ? -4.598 -3.371 15.033 1.00 87.88 81 ILE A CA 1
ATOM 598 C C . ILE A 1 81 ? -4.888 -4.487 14.026 1.00 87.88 81 ILE A C 1
ATOM 600 O O . ILE A 1 81 ? -4.073 -5.392 13.844 1.00 87.88 81 ILE A O 1
ATOM 604 N N . ARG A 1 82 ? -6.028 -4.399 13.332 1.00 89.50 82 ARG A N 1
ATOM 605 C CA . ARG A 1 82 ? -6.356 -5.304 12.227 1.00 89.50 82 ARG A CA 1
ATOM 606 C C . ARG A 1 82 ? -5.457 -4.999 11.030 1.00 89.50 82 ARG A C 1
ATOM 608 O O . ARG A 1 82 ? -5.471 -3.881 10.519 1.00 89.50 82 ARG A O 1
ATOM 615 N N . VAL A 1 83 ? -4.713 -5.997 10.564 1.00 91.56 83 VAL A N 1
ATOM 616 C CA . VAL A 1 83 ? -3.880 -5.890 9.361 1.00 91.56 83 VAL A CA 1
ATOM 617 C C . VAL A 1 83 ? -4.537 -6.654 8.210 1.00 91.56 83 VAL A C 1
ATOM 619 O O . VAL A 1 83 ? -4.810 -7.846 8.330 1.00 91.56 83 VAL A O 1
ATOM 622 N N . HIS A 1 84 ? -4.814 -5.962 7.107 1.00 89.88 84 HIS A N 1
ATOM 623 C CA . HIS A 1 84 ? -5.345 -6.529 5.871 1.00 89.88 84 HIS A CA 1
ATOM 624 C C . HIS A 1 84 ? -4.204 -7.080 5.008 1.00 89.88 84 HIS A C 1
ATOM 626 O O . HIS A 1 84 ? -3.132 -6.478 4.926 1.00 89.88 84 HIS A O 1
ATOM 632 N N . GLY A 1 85 ? -4.447 -8.219 4.355 1.00 89.25 85 GLY A N 1
ATOM 633 C CA . GLY A 1 85 ? -3.466 -8.860 3.480 1.00 89.25 85 GLY A CA 1
ATOM 634 C C . GLY A 1 85 ? -3.213 -8.053 2.205 1.00 89.25 85 GLY A C 1
ATOM 635 O O . GLY A 1 85 ? -4.156 -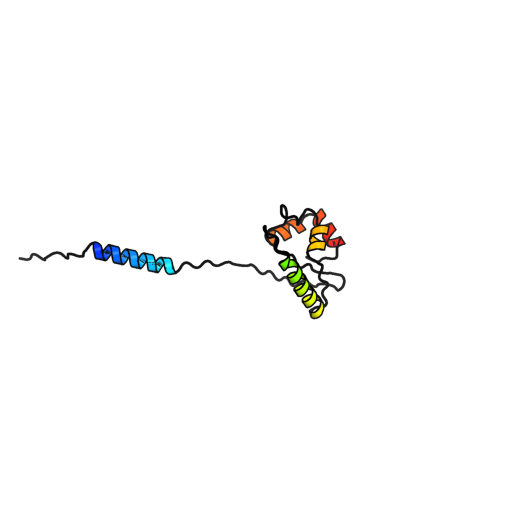7.554 1.588 1.00 89.25 85 GLY A O 1
ATOM 636 N N . ASN A 1 86 ? -1.943 -7.968 1.800 1.00 88.62 86 ASN A N 1
ATOM 637 C CA . ASN A 1 86 ? -1.497 -7.208 0.631 1.00 88.62 86 ASN A CA 1
ATOM 638 C C . ASN A 1 86 ? -2.237 -7.621 -0.652 1.00 88.62 86 ASN A C 1
ATOM 640 O O . ASN A 1 86 ? -2.868 -6.782 -1.287 1.00 88.62 86 ASN A O 1
ATOM 644 N N . ASN A 1 87 ? -2.213 -8.910 -1.000 1.00 87.81 87 ASN A N 1
ATOM 645 C CA . ASN A 1 87 ? -2.739 -9.394 -2.283 1.00 87.81 87 ASN A CA 1
ATOM 646 C C . ASN A 1 87 ? -4.252 -9.173 -2.395 1.00 87.81 87 ASN A C 1
ATOM 648 O O . ASN A 1 87 ? -4.722 -8.587 -3.363 1.00 87.81 87 ASN A O 1
ATOM 652 N N . ALA A 1 88 ? -5.008 -9.513 -1.346 1.00 87.88 88 ALA A N 1
ATOM 653 C CA . ALA A 1 88 ? -6.452 -9.284 -1.316 1.00 87.88 88 ALA A CA 1
ATOM 654 C C . ALA A 1 88 ? -6.815 -7.793 -1.442 1.00 87.88 88 ALA A C 1
ATOM 656 O O . ALA A 1 88 ? -7.811 -7.450 -2.077 1.00 87.88 88 ALA A O 1
ATOM 657 N N . PHE A 1 89 ? -6.013 -6.903 -0.848 1.00 90.25 89 PHE A N 1
ATOM 658 C CA . PHE A 1 89 ? -6.201 -5.460 -0.979 1.00 90.25 89 PHE A CA 1
ATOM 659 C C . PHE A 1 89 ? -5.896 -4.962 -2.400 1.00 90.25 89 PHE A C 1
ATOM 661 O O . PHE A 1 89 ? -6.675 -4.186 -2.953 1.00 90.25 89 PHE A O 1
ATOM 668 N N . GLN A 1 90 ? -4.797 -5.424 -3.005 1.00 89.12 90 GLN A N 1
ATOM 669 C CA . GLN A 1 90 ? -4.437 -5.072 -4.382 1.00 89.12 90 GLN A CA 1
ATOM 670 C C . GLN A 1 90 ? -5.496 -5.559 -5.380 1.00 89.12 90 GLN A C 1
ATOM 672 O O . GLN A 1 90 ? -5.961 -4.765 -6.198 1.00 89.12 90 GLN A O 1
ATOM 677 N N . ASP A 1 91 ? -5.952 -6.806 -5.242 1.00 89.19 91 ASP A N 1
ATOM 678 C CA . ASP A 1 91 ? -7.005 -7.403 -6.070 1.00 89.19 91 ASP A CA 1
ATOM 679 C C . ASP A 1 91 ? -8.330 -6.639 -5.937 1.00 89.19 91 ASP A C 1
ATOM 681 O O . ASP A 1 91 ? -9.010 -6.355 -6.928 1.00 89.19 91 ASP A O 1
ATOM 685 N N . ALA A 1 92 ? -8.701 -6.251 -4.711 1.00 90.19 92 ALA A N 1
ATOM 686 C CA . ALA A 1 92 ? -9.899 -5.454 -4.468 1.00 90.19 92 ALA A CA 1
ATOM 687 C C . ALA A 1 92 ? -9.824 -4.085 -5.156 1.00 90.19 92 ALA A C 1
ATOM 689 O O . ALA A 1 92 ? -10.854 -3.563 -5.582 1.00 90.19 92 ALA A O 1
ATOM 690 N N . LEU A 1 93 ? -8.622 -3.525 -5.304 1.00 91.19 93 LEU A N 1
ATOM 691 C CA . LEU A 1 93 ? -8.351 -2.255 -5.973 1.00 91.19 93 LEU A CA 1
ATOM 692 C C . LEU A 1 93 ? -7.835 -2.429 -7.403 1.00 91.19 93 LEU A C 1
ATOM 694 O O . LEU A 1 93 ? -7.168 -1.537 -7.933 1.00 91.19 93 LEU A O 1
ATOM 698 N N . PHE A 1 94 ? -8.172 -3.531 -8.068 1.00 90.19 94 PHE A N 1
ATOM 699 C CA . PHE A 1 94 ? -7.932 -3.653 -9.499 1.00 90.19 94 PHE A CA 1
ATOM 700 C C . PHE A 1 94 ? -8.586 -2.476 -10.260 1.00 90.19 94 PHE A C 1
ATOM 702 O O . PHE A 1 94 ? -9.749 -2.149 -9.998 1.00 90.19 94 PHE A O 1
ATOM 709 N N . PRO A 1 95 ? -7.896 -1.837 -11.228 1.00 91.38 95 PRO A N 1
ATOM 710 C CA . PRO A 1 95 ? -6.572 -2.165 -11.768 1.00 91.38 95 PRO A CA 1
ATOM 711 C C . PRO A 1 95 ? -5.434 -1.300 -11.197 1.00 91.38 95 PRO A C 1
ATOM 713 O O . PRO A 1 95 ? -4.395 -1.167 -11.831 1.00 91.38 95 PRO A O 1
ATOM 716 N N . TRP A 1 96 ? -5.616 -0.599 -10.079 1.00 91.06 96 TRP A N 1
ATOM 717 C CA . TRP A 1 96 ? -4.720 0.491 -9.668 1.00 91.06 96 TRP A CA 1
ATOM 718 C C . TRP A 1 96 ? -3.403 0.048 -9.024 1.00 91.06 96 TRP A C 1
ATOM 720 O O . TRP A 1 96 ? -2.478 0.856 -8.961 1.00 91.06 96 TRP A O 1
ATOM 730 N N . PHE A 1 97 ? -3.301 -1.212 -8.601 1.00 89.12 97 PHE A N 1
ATOM 731 C CA . PHE A 1 97 ? -2.074 -1.816 -8.069 1.00 89.12 97 PHE A CA 1
ATOM 732 C C . PHE A 1 97 ? -1.469 -2.890 -8.988 1.00 89.12 97 PHE A C 1
ATOM 734 O O . PHE A 1 97 ? -0.541 -3.583 -8.588 1.00 89.12 97 PHE A O 1
ATOM 741 N N . GLU A 1 98 ? -1.921 -2.980 -10.243 1.00 87.88 98 GLU A N 1
ATOM 742 C CA . GLU A 1 98 ? -1.304 -3.863 -11.240 1.00 87.88 98 GLU A CA 1
ATOM 743 C C . GLU A 1 98 ? 0.120 -3.406 -11.596 1.00 87.88 98 GLU A C 1
ATOM 745 O O . GLU A 1 98 ? 0.401 -2.205 -11.560 1.00 87.88 98 GLU A O 1
ATOM 750 N N . PRO A 1 99 ? 1.021 -4.301 -12.044 1.00 84.56 99 PRO A N 1
ATOM 751 C CA . PRO A 1 99 ? 2.409 -3.943 -12.359 1.00 84.56 99 PRO A CA 1
ATOM 752 C C . PRO A 1 99 ? 2.569 -2.724 -13.286 1.00 84.56 99 PRO A C 1
ATOM 754 O O . PRO A 1 99 ? 3.516 -1.951 -13.152 1.00 84.56 99 PRO A O 1
ATOM 757 N N . SER A 1 100 ? 1.630 -2.515 -14.216 1.00 85.94 100 SER A N 1
ATOM 758 C CA . SER A 1 100 ? 1.645 -1.394 -15.166 1.00 85.94 100 SER A CA 1
ATOM 759 C C . SER A 1 100 ? 1.140 -0.055 -14.611 1.00 85.94 100 SER A C 1
ATOM 761 O O . SER A 1 100 ? 1.354 0.984 -15.235 1.00 85.94 100 SER A O 1
ATOM 763 N N . THR A 1 101 ? 0.426 -0.060 -13.489 1.00 88.94 101 THR A N 1
ATOM 764 C CA . THR A 1 101 ? -0.346 1.087 -12.968 1.00 88.94 101 THR A CA 1
ATOM 765 C C . THR A 1 101 ? -0.048 1.389 -11.500 1.00 88.94 101 THR A C 1
ATOM 767 O O . THR A 1 101 ? -0.336 2.501 -11.053 1.00 88.94 101 THR A O 1
ATOM 770 N N . ALA A 1 102 ? 0.564 0.445 -10.781 1.00 89.81 102 ALA A N 1
ATOM 771 C CA . ALA A 1 102 ? 0.925 0.558 -9.380 1.00 89.81 102 ALA A CA 1
ATOM 772 C C . ALA A 1 102 ? 1.840 1.768 -9.131 1.00 89.81 102 ALA A C 1
ATOM 774 O O . ALA A 1 102 ? 2.883 1.919 -9.789 1.00 89.81 102 ALA A O 1
ATOM 775 N N . PRO A 1 103 ? 1.506 2.627 -8.153 1.00 89.62 103 PRO A N 1
ATOM 776 C CA . PRO A 1 103 ? 2.376 3.722 -7.762 1.00 89.62 103 PRO A CA 1
ATOM 777 C C . PRO A 1 103 ? 3.727 3.225 -7.231 1.00 89.62 103 PRO A C 1
ATOM 779 O O . PRO A 1 103 ? 3.803 2.471 -6.270 1.00 89.62 103 PRO A O 1
ATOM 782 N N . GLN A 1 104 ? 4.821 3.713 -7.814 1.00 86.00 104 GLN A N 1
ATOM 783 C CA . GLN A 1 104 ? 6.187 3.277 -7.471 1.00 86.00 104 GLN A CA 1
ATOM 784 C C . GLN A 1 104 ? 6.763 3.958 -6.210 1.00 86.00 104 GLN A C 1
ATOM 786 O O . GLN A 1 104 ? 7.818 3.568 -5.691 1.00 86.00 104 GLN A O 1
ATOM 791 N N . ARG A 1 105 ? 6.091 5.019 -5.744 1.00 84.62 105 ARG A N 1
ATOM 792 C CA . ARG A 1 105 ? 6.470 5.858 -4.598 1.00 84.62 105 ARG A CA 1
ATOM 793 C C . ARG A 1 105 ? 5.237 6.255 -3.787 1.00 84.62 105 ARG A C 1
ATOM 795 O O . ARG A 1 105 ? 4.140 6.323 -4.343 1.00 84.62 105 ARG A O 1
ATOM 802 N N . ALA A 1 106 ? 5.444 6.586 -2.512 1.00 83.62 106 ALA A N 1
ATOM 803 C CA . ALA A 1 106 ? 4.383 6.952 -1.574 1.00 83.62 106 ALA A CA 1
ATOM 804 C C . ALA A 1 106 ? 3.535 8.138 -2.061 1.00 83.62 106 ALA A C 1
ATOM 806 O O . ALA A 1 106 ? 2.315 8.103 -1.944 1.00 83.62 106 ALA A O 1
ATOM 807 N N . GLU A 1 107 ? 4.140 9.140 -2.705 1.00 86.69 107 GLU A N 1
ATOM 808 C CA . GLU A 1 107 ? 3.399 10.294 -3.236 1.00 86.69 107 GLU A CA 1
ATOM 809 C C . GLU A 1 107 ? 2.401 9.873 -4.319 1.00 86.69 107 GLU A C 1
ATOM 811 O O . GLU A 1 107 ? 1.321 10.444 -4.441 1.00 86.69 107 GLU A O 1
ATOM 816 N N . GLY A 1 108 ? 2.748 8.851 -5.106 1.00 90.19 108 GLY A N 1
ATOM 817 C CA . GLY A 1 108 ? 1.840 8.289 -6.096 1.00 90.19 108 GLY A CA 1
ATOM 818 C C . GLY A 1 108 ? 0.669 7.544 -5.453 1.00 90.19 108 GLY A C 1
ATOM 819 O O . GLY A 1 108 ? -0.422 7.557 -6.015 1.00 90.19 108 GLY A O 1
ATOM 820 N N . VAL A 1 109 ? 0.872 6.943 -4.274 1.00 88.56 109 VAL A N 1
ATOM 821 C CA . VAL A 1 109 ? -0.215 6.347 -3.484 1.00 88.56 109 VAL A CA 1
ATOM 822 C C . VAL A 1 109 ? -1.141 7.450 -2.979 1.00 88.56 109 VAL A C 1
ATOM 824 O O . VAL A 1 109 ? -2.342 7.356 -3.190 1.00 88.56 109 VAL A O 1
ATOM 827 N N . THR A 1 110 ? -0.613 8.547 -2.427 1.00 87.69 110 THR A N 1
ATOM 828 C CA . THR A 1 110 ? -1.431 9.707 -2.022 1.00 87.69 110 THR A CA 1
ATOM 829 C C . THR A 1 110 ? -2.283 10.236 -3.178 1.00 87.69 110 THR A C 1
ATOM 831 O O . THR A 1 110 ? -3.494 10.361 -3.038 1.00 87.69 110 THR A O 1
ATOM 834 N N . LEU A 1 111 ? -1.681 10.457 -4.351 1.00 91.31 111 LEU A N 1
ATOM 835 C CA . LEU A 1 111 ? -2.406 10.914 -5.545 1.00 91.31 111 LEU A CA 1
ATOM 836 C C . LEU A 1 111 ? -3.456 9.907 -6.034 1.00 91.31 111 LEU A C 1
ATOM 838 O O . LEU A 1 111 ? -4.466 10.284 -6.628 1.00 91.31 111 LEU A O 1
ATOM 842 N N . LEU A 1 112 ? -3.214 8.612 -5.835 1.00 91.38 112 LEU A N 1
ATOM 843 C CA . LEU A 1 112 ? -4.177 7.572 -6.169 1.00 91.38 112 LEU A CA 1
ATOM 844 C C . LEU A 1 112 ? -5.393 7.620 -5.228 1.00 91.38 112 LEU A C 1
ATOM 846 O O . LEU A 1 112 ? -6.522 7.496 -5.698 1.00 91.38 112 LEU A O 1
ATOM 850 N N . LEU A 1 113 ? -5.161 7.857 -3.936 1.00 88.69 113 LEU A N 1
ATOM 851 C CA . LEU A 1 113 ? -6.185 7.954 -2.890 1.00 88.69 113 LEU A CA 1
ATOM 852 C C . LEU A 1 113 ? -7.075 9.201 -3.023 1.00 88.69 113 LEU A C 1
ATOM 854 O O . LEU A 1 113 ? -8.203 9.207 -2.542 1.00 88.69 113 LEU A O 1
ATOM 858 N N . GLU A 1 114 ? -6.610 10.240 -3.717 1.00 91.62 114 GLU A N 1
ATOM 859 C CA . GLU A 1 114 ? -7.419 11.423 -4.051 1.00 91.62 114 GLU A CA 1
ATOM 860 C C . GLU A 1 114 ? -8.506 11.134 -5.103 1.00 91.62 114 GLU A C 1
ATOM 862 O O . GLU A 1 114 ? -9.430 11.929 -5.287 1.00 91.62 114 GLU A O 1
ATOM 867 N N . ARG A 1 115 ? -8.425 10.002 -5.815 1.00 93.00 115 ARG A N 1
ATOM 868 C CA . ARG A 1 115 ? -9.430 9.629 -6.815 1.00 93.00 115 ARG A CA 1
ATOM 869 C C . ARG A 1 115 ? -10.684 9.107 -6.129 1.00 93.00 115 ARG A C 1
ATOM 871 O O . ARG A 1 115 ? -10.642 8.079 -5.462 1.00 93.00 115 ARG A O 1
ATOM 878 N N . GLU A 1 116 ? -11.820 9.740 -6.413 1.00 92.06 116 GLU A N 1
ATOM 879 C CA . GLU A 1 116 ? -13.113 9.417 -5.795 1.00 92.06 116 GLU A CA 1
ATOM 880 C C . GLU A 1 116 ? -13.457 7.920 -5.822 1.00 92.06 116 GLU A C 1
ATOM 882 O O . GLU A 1 116 ? -13.795 7.343 -4.794 1.00 92.06 116 GLU A O 1
ATOM 887 N N . LEU A 1 117 ? -13.307 7.274 -6.984 1.00 91.56 117 LEU A N 1
ATOM 888 C CA . LEU A 1 117 ? -13.622 5.851 -7.154 1.00 91.56 117 LEU A CA 1
ATOM 889 C C . LEU A 1 117 ? -12.722 4.933 -6.317 1.00 91.56 117 LEU A C 1
ATOM 891 O O . LEU A 1 117 ? -13.173 3.895 -5.843 1.00 91.56 117 LEU A O 1
ATOM 895 N N . VAL A 1 118 ? -11.453 5.305 -6.146 1.00 92.50 118 VAL A N 1
ATOM 896 C CA . VAL A 1 118 ? -10.498 4.520 -5.353 1.00 92.50 118 VAL A CA 1
ATOM 897 C C . VAL A 1 118 ? -10.796 4.704 -3.874 1.00 92.50 118 VAL A C 1
ATOM 899 O O . VAL A 1 118 ? -10.873 3.725 -3.138 1.00 92.50 118 VAL A O 1
ATOM 902 N N . ARG A 1 119 ? -11.028 5.952 -3.457 1.00 90.12 119 ARG A N 1
ATOM 903 C CA . ARG A 1 119 ? -11.379 6.289 -2.080 1.00 90.12 119 ARG A CA 1
ATOM 904 C C . ARG A 1 119 ? -12.614 5.527 -1.607 1.00 90.12 119 ARG A C 1
ATOM 906 O O . ARG A 1 119 ? -12.537 4.859 -0.585 1.00 90.12 119 ARG A O 1
ATOM 913 N N . GLN A 1 120 ? -13.708 5.567 -2.370 1.00 90.19 120 GLN A N 1
ATOM 914 C CA . GLN A 1 120 ? -14.944 4.854 -2.021 1.00 90.19 120 GLN A CA 1
ATOM 915 C C . GLN A 1 120 ? -14.695 3.355 -1.820 1.00 90.19 120 GLN A C 1
ATOM 917 O O . GLN A 1 120 ? -15.173 2.758 -0.861 1.00 90.19 120 GLN A O 1
ATOM 922 N N . ARG A 1 121 ? -13.872 2.751 -2.682 1.00 89.88 121 ARG A N 1
ATOM 923 C CA . ARG A 1 121 ? -13.549 1.326 -2.601 1.00 89.88 121 ARG A CA 1
ATOM 924 C C . ARG A 1 121 ? -12.696 0.966 -1.383 1.00 89.88 121 ARG A C 1
ATOM 926 O O . ARG A 1 121 ? -12.832 -0.124 -0.834 1.00 89.88 121 ARG A O 1
ATOM 933 N N . ILE A 1 122 ? -11.830 1.878 -0.950 1.00 90.12 122 ILE A N 1
ATOM 934 C CA . ILE A 1 122 ? -11.035 1.717 0.271 1.00 90.12 122 ILE A CA 1
ATOM 935 C C . ILE A 1 122 ? -11.912 1.883 1.511 1.00 90.12 122 ILE A C 1
ATOM 937 O O . ILE A 1 122 ? -11.816 1.065 2.424 1.00 90.12 122 ILE A O 1
ATOM 941 N N . GLU A 1 123 ? -12.810 2.868 1.520 1.00 87.94 123 GLU A N 1
ATOM 942 C CA . GLU A 1 123 ? -13.778 3.069 2.605 1.00 87.94 123 GLU A CA 1
ATOM 943 C C . GLU A 1 123 ? -14.664 1.826 2.801 1.00 87.94 123 GLU A C 1
ATOM 945 O O . GLU A 1 123 ? -14.842 1.372 3.931 1.00 87.94 123 GLU A O 1
ATOM 950 N N . GLU A 1 124 ? -15.126 1.197 1.714 1.00 86.69 124 GLU A N 1
ATOM 951 C CA . GLU A 1 124 ? -15.868 -0.076 1.751 1.00 86.69 124 GLU A CA 1
ATOM 952 C C . GLU A 1 124 ? -15.061 -1.241 2.350 1.00 86.69 124 GLU A C 1
ATOM 954 O O . GLU A 1 124 ? -15.636 -2.170 2.919 1.00 86.69 124 GLU A O 1
ATOM 959 N N . SER A 1 125 ? -13.730 -1.207 2.235 1.00 82.25 125 SER A N 1
ATOM 960 C CA . SER A 1 125 ? -12.845 -2.258 2.753 1.00 82.25 125 SER A CA 1
ATOM 961 C C . SER A 1 125 ? -12.532 -2.126 4.250 1.00 82.25 125 SER A C 1
ATOM 963 O O . SER A 1 125 ? -11.987 -3.061 4.841 1.00 82.25 125 SER A O 1
ATOM 965 N N . GLY A 1 126 ? -12.871 -0.986 4.869 1.00 82.50 126 GLY A N 1
ATOM 966 C CA . GLY A 1 126 ? -12.550 -0.682 6.269 1.00 82.50 126 GLY A CA 1
ATOM 967 C C . GLY A 1 126 ? -11.075 -0.343 6.525 1.00 82.50 126 GLY A C 1
ATOM 968 O O . GLY A 1 126 ? -10.638 -0.313 7.678 1.00 82.50 126 GLY A O 1
ATOM 969 N N . VAL A 1 127 ? -10.295 -0.103 5.465 1.00 86.44 127 VAL A N 1
ATOM 970 C CA . VAL A 1 127 ? -8.879 0.270 5.557 1.00 86.44 127 VAL A CA 1
ATOM 971 C C . VAL A 1 127 ? -8.734 1.780 5.756 1.00 86.44 127 VAL A C 1
ATOM 973 O O . VAL A 1 127 ? -9.298 2.580 5.012 1.00 86.44 127 VAL A O 1
ATOM 976 N N . ARG A 1 128 ? -7.921 2.169 6.740 1.00 81.12 128 ARG A N 1
ATOM 977 C CA . ARG A 1 128 ? -7.467 3.543 6.982 1.00 81.12 128 ARG A CA 1
ATOM 978 C C . ARG A 1 128 ? -6.157 3.830 6.252 1.00 81.12 128 ARG A C 1
ATOM 980 O O . ARG A 1 128 ? -5.253 2.994 6.260 1.00 81.12 128 ARG A O 1
ATOM 987 N N . TYR A 1 129 ? -6.049 5.035 5.691 1.00 74.25 129 TYR A N 1
ATOM 988 C CA . TYR A 1 129 ? -4.862 5.558 5.007 1.00 74.25 129 TYR A CA 1
ATOM 989 C C . TYR A 1 129 ? -4.483 6.959 5.495 1.00 74.25 129 TYR A C 1
ATOM 991 O O . TYR A 1 129 ? -5.374 7.670 6.021 1.00 74.25 129 TYR A O 1
#